Protein AF-A0A3S1I0C9-F1 (afdb_monomer_lite)

Structure (mmCIF, N/CA/C/O backbone):
data_AF-A0A3S1I0C9-F1
#
_entry.id   AF-A0A3S1I0C9-F1
#
loop_
_atom_site.group_PDB
_atom_site.id
_atom_site.type_symbol
_atom_site.label_atom_id
_atom_site.label_alt_id
_atom_site.label_comp_id
_atom_site.label_asym_id
_atom_site.label_entity_id
_atom_site.label_seq_id
_atom_site.pdbx_PDB_ins_code
_atom_site.Cartn_x
_atom_site.Cartn_y
_atom_site.Cartn_z
_atom_site.occupancy
_atom_site.B_iso_or_equiv
_atom_site.auth_seq_id
_atom_site.auth_comp_id
_atom_site.auth_asym_id
_atom_site.auth_atom_id
_atom_site.pdbx_PDB_model_num
ATOM 1 N N . MET A 1 1 ? 18.398 -8.445 1.466 1.00 53.34 1 MET A N 1
ATOM 2 C CA . MET A 1 1 ? 17.526 -7.888 0.408 1.00 53.34 1 MET A CA 1
ATOM 3 C C . MET A 1 1 ? 17.935 -6.442 0.191 1.00 53.34 1 MET A C 1
ATOM 5 O O . MET A 1 1 ? 17.786 -5.661 1.118 1.00 53.34 1 MET A O 1
ATOM 9 N N . ALA A 1 2 ? 18.519 -6.105 -0.960 1.00 63.59 2 ALA A N 1
ATOM 10 C CA . ALA A 1 2 ? 18.854 -4.725 -1.315 1.00 63.59 2 ALA A CA 1
ATOM 11 C C . ALA A 1 2 ? 17.834 -4.227 -2.345 1.00 63.59 2 ALA A C 1
ATOM 13 O O . ALA A 1 2 ? 17.536 -4.941 -3.302 1.00 63.59 2 ALA A O 1
ATOM 14 N N . ALA A 1 3 ? 17.272 -3.038 -2.137 1.00 70.12 3 ALA A N 1
ATOM 15 C CA . ALA A 1 3 ? 16.391 -2.420 -3.119 1.00 70.12 3 ALA A CA 1
ATOM 16 C C . ALA A 1 3 ? 17.238 -1.865 -4.275 1.00 70.12 3 ALA A C 1
ATOM 18 O O . ALA A 1 3 ? 18.099 -1.016 -4.057 1.00 70.12 3 ALA A O 1
ATOM 19 N N . ASN A 1 4 ? 17.005 -2.355 -5.495 1.00 89.19 4 ASN A N 1
ATOM 20 C CA . ASN A 1 4 ? 17.645 -1.848 -6.707 1.00 89.19 4 ASN A CA 1
ATOM 21 C C . ASN A 1 4 ? 16.718 -0.833 -7.389 1.00 89.19 4 ASN A C 1
ATOM 23 O O . ASN A 1 4 ? 15.654 -1.203 -7.893 1.00 89.19 4 ASN A O 1
ATOM 27 N N . GLY A 1 5 ? 17.135 0.434 -7.420 1.00 89.62 5 GLY A N 1
ATOM 28 C CA . GLY A 1 5 ? 16.371 1.516 -8.042 1.00 89.62 5 GLY A CA 1
ATOM 29 C C . GLY A 1 5 ? 16.073 1.269 -9.521 1.00 89.62 5 GLY A C 1
ATOM 30 O O . GLY A 1 5 ? 14.947 1.487 -9.951 1.00 89.62 5 GLY A O 1
ATOM 31 N N . GLU A 1 6 ? 17.018 0.715 -10.285 1.00 91.81 6 GLU A N 1
ATOM 32 C CA . GLU A 1 6 ? 16.812 0.445 -11.715 1.00 91.81 6 GLU A CA 1
ATOM 33 C C . GLU A 1 6 ? 15.729 -0.609 -11.962 1.00 91.81 6 GLU A C 1
ATOM 35 O O . GLU A 1 6 ? 14.954 -0.507 -12.914 1.00 91.81 6 GLU A O 1
ATOM 40 N N . GLN A 1 7 ? 15.653 -1.630 -11.103 1.00 91.81 7 GLN A N 1
ATOM 41 C CA . GLN A 1 7 ? 14.591 -2.631 -11.195 1.00 91.81 7 GLN A CA 1
ATOM 42 C C . GLN A 1 7 ? 13.227 -2.022 -10.877 1.00 91.81 7 GLN A C 1
ATOM 44 O O . GLN A 1 7 ? 12.255 -2.331 -11.564 1.00 91.81 7 GLN A O 1
ATOM 49 N N . LEU A 1 8 ? 13.151 -1.140 -9.877 1.00 92.38 8 LEU A N 1
ATOM 50 C CA . LEU A 1 8 ? 11.911 -0.444 -9.539 1.00 92.38 8 LEU A CA 1
ATOM 51 C C . LEU A 1 8 ? 11.453 0.472 -10.679 1.00 92.38 8 LEU A C 1
ATOM 53 O O . LEU A 1 8 ? 10.268 0.462 -11.004 1.00 92.38 8 LEU A O 1
ATOM 57 N N . THR A 1 9 ? 12.375 1.175 -11.342 1.00 94.56 9 THR A N 1
ATOM 58 C CA . THR A 1 9 ? 12.063 1.997 -12.523 1.00 94.56 9 THR A CA 1
ATOM 59 C C . THR A 1 9 ? 11.482 1.158 -13.658 1.00 94.56 9 THR A C 1
ATOM 61 O O . THR A 1 9 ? 10.454 1.521 -14.222 1.00 94.56 9 THR A O 1
ATOM 64 N N . LYS A 1 10 ? 12.076 -0.005 -13.963 1.00 94.25 10 LYS A N 1
ATOM 65 C CA . LYS A 1 10 ? 11.543 -0.911 -14.998 1.00 94.25 10 LYS A CA 1
ATOM 66 C C . LYS A 1 10 ? 10.133 -1.399 -14.663 1.00 94.25 10 LYS A C 1
ATOM 68 O O . LYS A 1 10 ? 9.274 -1.434 -15.536 1.00 94.25 10 LYS A O 1
ATOM 73 N N . ILE A 1 11 ? 9.885 -1.755 -13.401 1.00 93.00 11 ILE A N 1
ATOM 74 C CA . ILE A 1 11 ? 8.557 -2.179 -12.937 1.00 93.00 11 ILE A CA 1
ATOM 75 C C . ILE A 1 11 ? 7.547 -1.030 -13.052 1.00 93.00 11 ILE A C 1
ATOM 77 O O . ILE A 1 11 ? 6.420 -1.267 -13.478 1.00 93.00 11 ILE A O 1
ATOM 81 N N . ALA A 1 12 ? 7.941 0.201 -12.713 1.00 93.25 12 ALA A N 1
ATOM 82 C CA . ALA A 1 12 ? 7.083 1.377 -12.840 1.00 93.25 12 ALA A CA 1
ATOM 83 C C . ALA A 1 12 ? 6.630 1.593 -14.291 1.00 93.25 12 ALA A C 1
ATOM 85 O O . ALA A 1 12 ? 5.430 1.708 -14.528 1.00 93.25 12 ALA A O 1
ATOM 86 N N . SER A 1 13 ? 7.547 1.526 -15.263 1.00 95.75 13 SER A N 1
ATOM 87 C CA . SER A 1 13 ? 7.195 1.676 -16.682 1.00 95.75 13 SER A CA 1
ATOM 88 C C . SER A 1 13 ? 6.183 0.628 -17.156 1.00 95.75 13 SER A C 1
ATOM 90 O O . SER A 1 13 ? 5.254 0.961 -17.881 1.00 95.75 13 SER A O 1
ATOM 92 N N . LEU A 1 14 ? 6.303 -0.625 -16.704 1.00 95.75 14 LEU A N 1
ATOM 93 C CA . LEU A 1 14 ? 5.340 -1.684 -17.042 1.00 95.75 14 LEU A CA 1
ATOM 94 C C . LEU A 1 14 ? 3.953 -1.453 -16.418 1.00 95.75 14 LEU A C 1
ATOM 96 O O . LEU A 1 14 ? 2.939 -1.894 -16.960 1.00 95.75 14 LEU A O 1
ATOM 100 N N . ILE A 1 15 ? 3.894 -0.783 -15.264 1.00 94.62 15 ILE A N 1
ATOM 101 C CA . ILE A 1 15 ? 2.629 -0.382 -14.637 1.00 94.62 15 ILE A CA 1
ATOM 102 C C . ILE A 1 15 ? 2.001 0.783 -15.411 1.00 94.62 15 ILE A C 1
ATOM 104 O O . ILE A 1 15 ?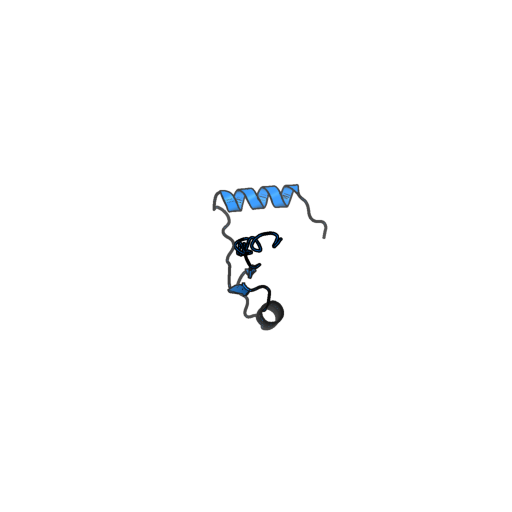 0.795 0.776 -15.652 1.00 94.62 15 ILE A O 1
ATOM 108 N N . GLU A 1 16 ? 2.809 1.755 -15.838 1.00 94.31 16 GLU A N 1
ATOM 109 C CA . GLU A 1 16 ? 2.373 2.922 -16.616 1.00 94.31 16 GLU A CA 1
ATOM 110 C C . GLU A 1 16 ? 1.827 2.537 -17.998 1.00 94.31 16 GLU A C 1
ATOM 112 O O . GLU A 1 16 ? 0.804 3.081 -18.418 1.00 94.31 16 GLU A O 1
ATOM 117 N N . THR A 1 17 ? 2.444 1.565 -18.685 1.00 96.44 17 THR A N 1
ATOM 118 C CA . THR A 1 17 ? 1.929 1.034 -19.964 1.00 96.44 17 THR A CA 1
ATOM 119 C C . THR A 1 17 ? 0.706 0.129 -19.787 1.00 96.44 17 THR A C 1
ATOM 121 O O . THR A 1 17 ? 0.048 -0.234 -20.763 1.00 96.44 17 THR A O 1
ATOM 124 N N . GLY A 1 18 ? 0.364 -0.230 -18.546 1.00 92.81 18 GLY A N 1
ATOM 125 C CA . GLY A 1 18 ? -0.766 -1.095 -18.219 1.00 92.81 18 GLY A CA 1
ATOM 126 C C . GLY A 1 18 ? -0.535 -2.582 -18.504 1.00 92.81 18 GLY A C 1
ATOM 127 O O . GLY A 1 18 ? -1.494 -3.356 -18.384 1.00 92.81 18 GLY A O 1
ATOM 128 N N . GLU A 1 19 ? 0.698 -2.975 -18.851 1.00 95.88 19 GLU A N 1
ATOM 129 C CA . GLU A 1 19 ? 1.141 -4.368 -19.016 1.00 95.8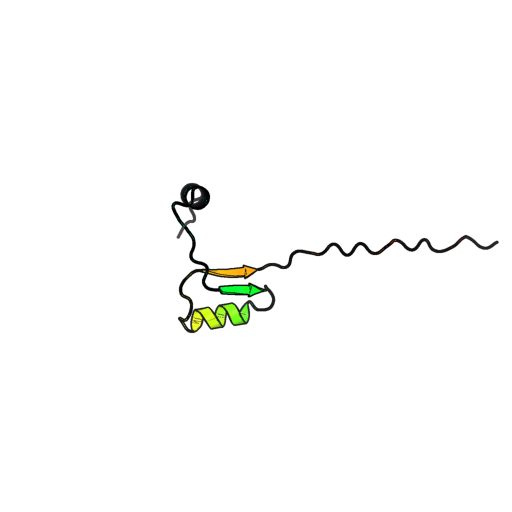8 19 GLU A CA 1
ATOM 130 C C . GLU A 1 19 ? 1.117 -5.128 -17.686 1.00 95.88 19 GLU A C 1
ATOM 132 O O . GLU A 1 19 ? 0.719 -6.293 -17.632 1.00 95.88 19 GLU A O 1
ATOM 137 N N . ILE A 1 20 ? 1.480 -4.454 -16.592 1.00 93.19 20 ILE A N 1
ATOM 138 C CA . ILE A 1 20 ? 1.322 -4.958 -15.227 1.00 93.19 20 ILE A CA 1
ATOM 139 C C . ILE A 1 20 ? 0.240 -4.144 -14.529 1.00 93.19 20 ILE A C 1
ATOM 141 O O . ILE A 1 20 ? 0.315 -2.923 -14.434 1.00 93.19 20 ILE A O 1
ATOM 145 N N . ARG A 1 21 ? -0.760 -4.828 -13.968 1.00 92.25 21 ARG A N 1
ATOM 146 C CA . ARG A 1 21 ? -1.828 -4.184 -13.196 1.00 92.25 21 ARG A CA 1
ATOM 147 C C . ARG A 1 21 ? -1.775 -4.649 -11.746 1.00 92.25 21 ARG A C 1
ATOM 149 O O . ARG A 1 21 ? -1.989 -5.837 -11.493 1.00 92.25 21 ARG A O 1
ATOM 156 N N . PRO A 1 22 ? -1.489 -3.759 -10.780 1.00 90.62 22 PRO A N 1
ATOM 157 C CA . PRO A 1 22 ? -1.540 -4.133 -9.378 1.00 90.62 22 PRO A CA 1
ATOM 158 C C . PRO A 1 22 ? -2.981 -4.471 -8.988 1.00 90.62 22 PRO A C 1
ATOM 160 O O . PRO A 1 22 ? -3.906 -3.698 -9.228 1.00 90.62 22 PRO A O 1
ATOM 163 N N . VAL A 1 23 ? -3.167 -5.626 -8.354 1.00 93.75 23 VAL A N 1
ATOM 164 C CA . VAL A 1 23 ? -4.459 -6.015 -7.786 1.00 93.75 23 VAL A CA 1
ATOM 165 C C . VAL A 1 23 ? -4.559 -5.410 -6.392 1.00 93.75 23 VAL A C 1
ATOM 167 O O . VAL A 1 23 ? -3.857 -5.835 -5.470 1.00 93.75 23 VAL A O 1
ATOM 170 N N . ILE A 1 24 ? -5.400 -4.386 -6.254 1.00 93.12 24 ILE A N 1
ATOM 171 C CA . ILE A 1 24 ? -5.743 -3.794 -4.961 1.00 93.12 24 ILE A CA 1
ATOM 172 C C . ILE A 1 24 ? -6.913 -4.584 -4.397 1.00 93.12 24 ILE A C 1
ATOM 174 O O . ILE A 1 24 ? -7.961 -4.680 -5.028 1.00 93.12 24 ILE A O 1
ATOM 178 N N . ASP A 1 25 ? -6.719 -5.134 -3.209 1.00 93.75 25 ASP A N 1
ATOM 179 C CA . ASP A 1 25 ? -7.749 -5.904 -2.522 1.00 93.75 25 ASP A CA 1
ATOM 180 C C . ASP A 1 25 ? -8.624 -4.988 -1.663 1.00 93.75 25 ASP A C 1
ATOM 182 O O . ASP A 1 25 ? -9.848 -4.948 -1.791 1.00 93.75 25 ASP A O 1
ATOM 186 N N . ARG A 1 26 ? -7.984 -4.166 -0.823 1.00 93.88 26 ARG A N 1
ATOM 187 C CA . ARG A 1 26 ? -8.695 -3.258 0.075 1.00 93.88 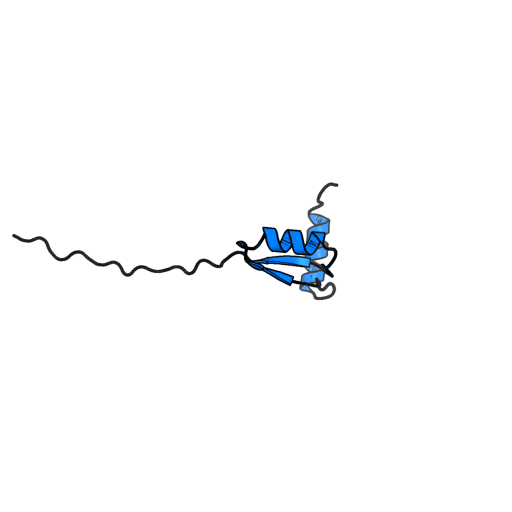26 ARG A CA 1
ATOM 188 C C . ARG A 1 26 ? -7.906 -1.988 0.347 1.00 93.88 26 ARG A C 1
ATOM 190 O O . ARG A 1 26 ? -6.676 -1.999 0.381 1.00 93.88 26 ARG A O 1
ATOM 197 N N . VAL A 1 27 ? -8.631 -0.895 0.560 1.00 94.62 27 VAL A N 1
ATOM 198 C CA . VAL A 1 27 ? -8.065 0.406 0.924 1.00 94.62 27 VAL A CA 1
ATOM 199 C C . VAL A 1 27 ? -8.596 0.802 2.295 1.00 94.62 27 VAL A C 1
ATOM 201 O O . VAL A 1 27 ? -9.810 0.816 2.490 1.00 94.62 27 VAL A O 1
ATOM 204 N N . PHE A 1 28 ? -7.699 1.139 3.216 1.00 94.94 28 PHE A N 1
ATOM 205 C CA . PHE A 1 28 ? -8.025 1.636 4.552 1.00 94.94 28 PHE A CA 1
ATOM 206 C C . PHE A 1 28 ? -7.555 3.088 4.690 1.00 94.94 28 PHE A C 1
ATOM 208 O O . PHE A 1 28 ? -6.523 3.439 4.119 1.00 94.94 28 PHE A O 1
ATOM 215 N N . PRO A 1 29 ? -8.276 3.956 5.409 1.00 95.25 29 PRO A N 1
ATOM 216 C CA . PRO A 1 29 ? -7.747 5.253 5.813 1.00 95.25 29 PRO A CA 1
ATOM 217 C C . PRO A 1 29 ? -6.591 5.073 6.818 1.00 95.25 29 PRO A C 1
ATOM 219 O O . PRO A 1 29 ? -6.476 4.027 7.462 1.00 95.25 29 PRO A O 1
ATOM 222 N N . LEU A 1 30 ? -5.718 6.078 6.942 1.00 94.44 30 LEU A N 1
ATOM 223 C CA . LEU A 1 30 ? -4.537 6.029 7.819 1.00 94.44 30 LEU A CA 1
ATOM 224 C C . LEU A 1 30 ? -4.893 5.692 9.274 1.00 94.44 30 LEU A C 1
ATOM 226 O O . LEU A 1 30 ? -4.187 4.923 9.928 1.00 94.44 30 LEU A O 1
ATOM 230 N N . GLU A 1 31 ? -6.019 6.206 9.758 1.00 95.06 31 GLU A N 1
ATOM 231 C CA . GLU A 1 31 ? -6.526 5.996 11.115 1.00 95.06 31 GLU A CA 1
ATOM 232 C C . GLU A 1 31 ? -6.850 4.517 11.395 1.00 95.06 31 GLU A C 1
ATOM 234 O O . GLU A 1 31 ? -6.820 4.084 12.543 1.00 95.06 31 GLU A O 1
ATOM 239 N N . GLN A 1 32 ? -7.094 3.721 10.348 1.00 96.31 32 GLN A N 1
ATOM 240 C CA . GLN A 1 32 ? -7.442 2.298 10.421 1.00 96.31 32 GLN A CA 1
ATOM 241 C C . GLN A 1 32 ? -6.254 1.368 10.123 1.00 96.31 32 GLN A C 1
ATOM 243 O O . GLN A 1 32 ? -6.433 0.205 9.757 1.00 96.31 32 GLN A O 1
ATOM 248 N N . THR A 1 33 ? -5.016 1.840 10.290 1.00 95.19 33 THR A N 1
ATOM 249 C CA . THR A 1 33 ? -3.816 1.027 10.015 1.00 95.19 33 THR A CA 1
ATOM 250 C C . THR A 1 33 ? -3.786 -0.279 10.825 1.00 95.19 33 THR A C 1
ATOM 252 O O . THR A 1 33 ? -3.441 -1.327 10.282 1.00 95.19 33 THR A O 1
ATOM 255 N N . ASN A 1 34 ? -4.212 -0.261 12.093 1.00 96.44 34 ASN A N 1
ATOM 256 C CA . ASN A 1 34 ? -4.270 -1.474 12.920 1.00 96.44 34 ASN A CA 1
ATOM 257 C C . ASN A 1 34 ? -5.255 -2.514 12.360 1.00 96.44 34 ASN A C 1
ATOM 259 O O . ASN A 1 34 ? -4.969 -3.709 12.344 1.00 96.44 34 ASN A O 1
ATOM 263 N N . GLU A 1 35 ? -6.402 -2.062 11.855 1.00 95.44 35 GLU A N 1
ATOM 264 C CA . GLU A 1 35 ? -7.419 -2.927 11.249 1.00 95.44 35 GLU A CA 1
ATOM 265 C C . GLU A 1 35 ? -6.939 -3.496 9.910 1.00 95.44 35 GLU A C 1
ATOM 267 O O . GLU A 1 35 ? -7.203 -4.659 9.598 1.00 95.44 35 GLU A O 1
ATOM 272 N N . ALA A 1 36 ? -6.185 -2.705 9.141 1.00 94.94 36 ALA A N 1
ATOM 273 C CA . ALA A 1 36 ? -5.536 -3.158 7.918 1.00 94.94 36 ALA A CA 1
ATOM 274 C C . ALA A 1 36 ? -4.511 -4.271 8.194 1.00 94.94 36 ALA A C 1
ATOM 276 O O . ALA A 1 36 ? -4.482 -5.267 7.469 1.00 94.94 36 ALA A O 1
ATOM 277 N N . LEU A 1 37 ? -3.709 -4.139 9.257 1.00 95.12 37 LEU A N 1
ATOM 278 C CA . LEU A 1 37 ? -2.759 -5.173 9.681 1.00 95.12 37 LEU A CA 1
ATOM 279 C C . LEU A 1 37 ? -3.482 -6.446 10.130 1.00 95.12 37 LEU A C 1
ATOM 281 O O . LEU A 1 37 ? -3.198 -7.518 9.598 1.00 95.12 37 LEU A O 1
ATOM 285 N N . ALA A 1 38 ? -4.484 -6.325 11.003 1.00 95.25 38 ALA A N 1
ATOM 286 C CA . ALA A 1 38 ? -5.288 -7.466 11.443 1.00 95.25 38 ALA A CA 1
ATOM 287 C C . ALA A 1 38 ? -5.969 -8.189 10.262 1.00 95.25 38 ALA A C 1
ATOM 289 O O . ALA A 1 38 ? -6.082 -9.415 10.249 1.00 95.25 38 ALA A O 1
ATOM 290 N N . TYR A 1 39 ? -6.407 -7.447 9.238 1.00 93.88 39 TYR A N 1
ATOM 291 C CA . TYR A 1 39 ? -6.973 -8.017 8.013 1.00 93.88 39 TYR A CA 1
ATOM 292 C C . TYR A 1 39 ? -5.958 -8.868 7.228 1.00 93.88 39 TYR A C 1
ATOM 294 O O . TYR A 1 39 ? -6.317 -9.932 6.714 1.00 93.88 39 TYR A O 1
ATOM 302 N N . ILE A 1 40 ? -4.698 -8.426 7.157 1.00 92.69 40 ILE A N 1
ATOM 303 C CA . ILE A 1 40 ? -3.604 -9.170 6.514 1.00 92.69 40 ILE A CA 1
ATOM 304 C C . ILE A 1 40 ? -3.252 -10.418 7.329 1.00 92.69 40 ILE A C 1
ATOM 306 O O . ILE A 1 40 ? -3.138 -11.502 6.757 1.00 92.69 40 ILE A O 1
ATOM 310 N N . GLU A 1 41 ? -3.127 -10.287 8.651 1.00 91.88 41 GLU A N 1
ATOM 311 C CA . GLU A 1 41 ? -2.776 -11.389 9.560 1.00 91.88 41 GLU A CA 1
ATOM 312 C C . GLU A 1 41 ? -3.780 -12.545 9.511 1.00 91.88 41 GLU A C 1
ATOM 314 O O . GLU A 1 41 ? -3.405 -13.709 9.628 1.00 91.88 41 GLU A O 1
ATOM 319 N N . GLN A 1 42 ? -5.057 -12.251 9.259 1.00 90.25 42 GLN A N 1
ATOM 320 C CA . GLN A 1 42 ? -6.101 -13.265 9.086 1.00 90.25 42 GLN A CA 1
ATOM 321 C C . GLN A 1 42 ? -5.983 -14.057 7.768 1.00 90.25 42 GLN A C 1
ATOM 323 O O . GLN A 1 42 ? -6.844 -14.891 7.484 1.00 90.25 42 GLN A O 1
ATOM 328 N N . GLY A 1 43 ? -4.982 -13.774 6.925 1.00 84.81 43 GLY A N 1
ATOM 329 C CA . GLY A 1 43 ? -4.788 -14.426 5.626 1.00 84.81 43 GLY A CA 1
ATOM 330 C C . GLY A 1 43 ? -5.885 -14.104 4.606 1.00 84.81 43 GLY A C 1
ATOM 331 O O . GLY A 1 43 ? -6.035 -14.808 3.609 1.00 84.81 43 GLY A O 1
ATOM 332 N N . ARG A 1 44 ? -6.683 -13.058 4.855 1.00 79.81 44 ARG A N 1
ATOM 333 C CA . ARG A 1 44 ? -7.811 -12.672 3.991 1.00 79.81 44 ARG A CA 1
ATOM 334 C C . ARG A 1 44 ? -7.380 -11.854 2.780 1.00 79.81 44 ARG A C 1
ATOM 336 O O . ARG A 1 44 ? -8.156 -11.755 1.834 1.00 79.81 44 ARG A O 1
ATOM 343 N N . ALA A 1 45 ? -6.171 -11.296 2.817 1.00 83.75 45 ALA A N 1
ATOM 344 C CA . ALA A 1 45 ? -5.680 -10.402 1.787 1.00 83.75 45 ALA A CA 1
ATOM 345 C C . ALA A 1 45 ? -5.378 -11.149 0.473 1.00 83.75 45 ALA A C 1
ATOM 347 O O . ALA A 1 45 ? -4.482 -11.993 0.422 1.00 83.75 45 ALA A O 1
ATOM 348 N N . LYS A 1 46 ? -6.090 -10.813 -0.608 1.00 84.06 46 LYS A N 1
ATOM 349 C CA . LYS A 1 46 ? -5.902 -11.368 -1.966 1.00 84.06 46 LYS A CA 1
ATOM 350 C C . LYS A 1 46 ? -5.304 -10.339 -2.928 1.00 84.06 46 LYS A C 1
ATOM 352 O O . LYS A 1 46 ? -5.762 -10.171 -4.056 1.00 84.06 46 LYS A O 1
ATOM 357 N N . GLY A 1 47 ? -4.273 -9.631 -2.480 1.00 90.06 47 GLY A N 1
ATOM 358 C CA . GLY A 1 47 ? -3.623 -8.584 -3.261 1.00 90.06 47 GLY A CA 1
ATOM 359 C C . GLY A 1 47 ? -2.911 -7.574 -2.376 1.00 90.06 47 GLY A C 1
ATOM 360 O O . GLY A 1 47 ? -2.444 -7.894 -1.282 1.00 90.06 47 GLY A O 1
ATOM 361 N N . LYS A 1 48 ? -2.807 -6.338 -2.863 1.00 93.06 48 LYS A N 1
ATOM 362 C CA . LYS A 1 48 ? -2.238 -5.227 -2.101 1.00 93.06 48 LYS A CA 1
ATOM 363 C C . LYS A 1 48 ? -3.313 -4.589 -1.227 1.00 93.06 48 LYS A C 1
ATOM 365 O O . LYS A 1 48 ? -4.363 -4.185 -1.726 1.00 93.06 48 LYS A O 1
ATOM 370 N N . VAL A 1 49 ? -3.015 -4.466 0.063 1.00 95.50 49 VAL A N 1
ATOM 371 C CA . VAL A 1 49 ? -3.758 -3.608 0.988 1.00 95.50 49 VAL A CA 1
ATOM 372 C C . VAL A 1 49 ? -3.099 -2.234 0.976 1.00 95.50 49 VAL A C 1
ATOM 374 O O . VAL A 1 49 ? -1.884 -2.130 1.144 1.00 95.50 49 VAL A O 1
ATOM 377 N N . VAL A 1 50 ? -3.882 -1.189 0.729 1.00 95.44 50 VAL A N 1
ATOM 378 C CA . VAL A 1 50 ? -3.387 0.186 0.578 1.00 95.44 50 VAL A CA 1
ATOM 379 C C . VAL A 1 50 ? -3.873 1.036 1.743 1.00 95.44 50 VAL A C 1
ATOM 381 O O . VAL A 1 50 ? -5.054 1.004 2.082 1.00 95.44 50 VAL A O 1
ATOM 384 N N . ILE A 1 51 ? -2.977 1.838 2.317 1.00 96.00 51 ILE A N 1
ATOM 385 C CA . ILE A 1 51 ? -3.344 2.883 3.272 1.00 96.00 51 ILE A CA 1
ATOM 386 C C . ILE A 1 51 ? -3.488 4.210 2.529 1.00 96.00 51 ILE A C 1
ATOM 388 O O . ILE A 1 51 ? -2.558 4.674 1.868 1.00 96.00 51 ILE A O 1
ATOM 392 N N . ARG A 1 52 ? -4.665 4.825 2.628 1.00 94.38 52 ARG A N 1
ATOM 393 C CA .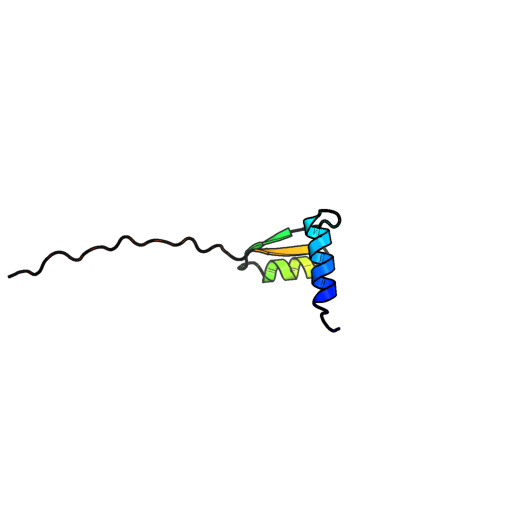 ARG A 1 52 ? -4.957 6.145 2.078 1.00 94.38 52 ARG A CA 1
ATOM 394 C C . ARG A 1 52 ? -4.602 7.205 3.110 1.00 94.38 52 ARG A C 1
ATOM 396 O O . ARG A 1 52 ? -5.218 7.281 4.168 1.00 94.38 52 ARG A O 1
ATOM 403 N N . LEU A 1 53 ? -3.652 8.058 2.753 1.00 91.50 53 LEU A N 1
ATOM 404 C CA . LEU A 1 53 ? -3.363 9.275 3.500 1.00 91.50 53 LEU A CA 1
ATOM 405 C C . LEU A 1 53 ? -4.448 10.316 3.204 1.00 91.50 53 LEU A C 1
ATOM 407 O O . LEU A 1 53 ? -4.898 10.442 2.060 1.00 91.50 53 LEU A O 1
ATOM 411 N N . ALA A 1 54 ? -4.889 11.040 4.231 1.00 83.12 54 ALA A N 1
ATOM 412 C CA . ALA A 1 54 ? -5.850 12.120 4.059 1.00 83.12 54 ALA A CA 1
ATOM 413 C C . ALA A 1 54 ? -5.271 13.202 3.134 1.00 83.12 54 ALA A C 1
ATOM 415 O O . ALA A 1 54 ? -4.115 13.604 3.271 1.00 83.12 54 ALA A O 1
ATOM 416 N N . MET A 1 55 ? -6.086 13.698 2.201 1.00 72.75 55 MET A N 1
ATOM 417 C CA . MET A 1 55 ? -5.767 14.934 1.494 1.00 72.75 55 MET A CA 1
ATOM 418 C C . MET A 1 55 ? -6.193 16.100 2.385 1.00 72.75 55 MET A C 1
ATOM 420 O O . MET A 1 55 ? -7.366 16.204 2.742 1.00 72.75 55 MET A O 1
ATOM 424 N N . LEU A 1 56 ? -5.240 16.954 2.768 1.00 65.06 56 LEU A N 1
ATOM 425 C CA . LEU A 1 56 ? -5.518 18.183 3.510 1.00 65.06 56 LEU A CA 1
ATOM 426 C C . LEU A 1 56 ? -6.518 19.031 2.715 1.00 65.06 56 LEU A C 1
ATOM 428 O O . LEU A 1 56 ? -6.199 19.522 1.634 1.00 65.06 56 LEU A O 1
ATOM 432 N N . GLN A 1 57 ? -7.715 19.239 3.262 1.00 53.44 57 GLN A N 1
ATOM 433 C CA . GLN A 1 57 ? -8.543 20.354 2.826 1.00 53.44 57 GLN A CA 1
ATOM 434 C C . GLN A 1 57 ? -7.943 21.611 3.446 1.00 53.44 57 GLN A C 1
ATOM 436 O O . GLN A 1 57 ? -7.966 21.777 4.667 1.00 53.44 57 GLN A O 1
ATOM 441 N N . ALA A 1 58 ? -7.369 22.484 2.617 1.00 58.38 58 ALA A N 1
ATOM 442 C CA . ALA A 1 58 ? -6.970 23.809 3.062 1.00 58.38 58 ALA A CA 1
ATOM 443 C C . ALA A 1 58 ? -8.231 24.547 3.533 1.00 58.38 58 ALA A C 1
ATOM 445 O O . ALA A 1 58 ? -8.988 25.093 2.732 1.00 58.38 58 ALA A O 1
ATOM 446 N N . THR A 1 59 ? -8.488 24.530 4.840 1.00 60.53 59 THR A N 1
ATOM 447 C CA . THR A 1 59 ? -9.538 25.353 5.436 1.00 60.53 59 THR A CA 1
ATOM 448 C C . THR A 1 59 ? -9.006 26.777 5.460 1.00 60.53 59 THR A C 1
ATOM 450 O O . THR A 1 59 ? -8.303 27.175 6.390 1.00 60.53 59 THR A O 1
ATOM 453 N N . ILE A 1 60 ? -9.292 27.539 4.405 1.00 68.69 60 ILE A N 1
ATOM 454 C CA . ILE A 1 60 ? -9.017 28.974 4.366 1.00 68.69 60 ILE A CA 1
ATOM 455 C C . ILE A 1 60 ? -9.951 29.626 5.391 1.00 68.69 60 ILE A C 1
ATOM 457 O O . ILE A 1 60 ? -11.135 29.819 5.128 1.00 68.69 60 ILE A O 1
ATOM 461 N N . HIS A 1 61 ? -9.435 29.934 6.583 1.00 65.12 61 HIS A N 1
ATOM 462 C CA . HIS A 1 61 ? -10.150 30.790 7.525 1.00 65.12 61 H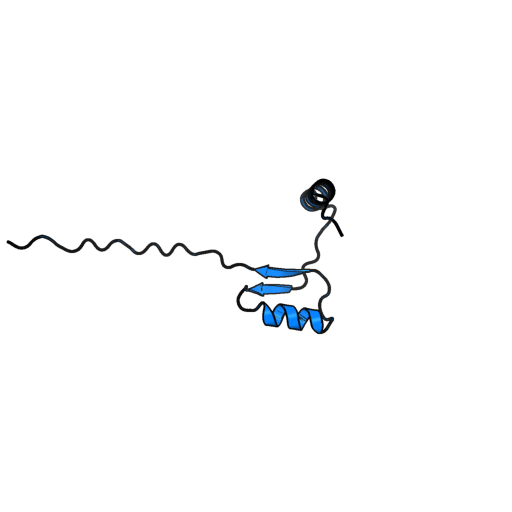IS A CA 1
ATOM 463 C C . HIS A 1 61 ? -10.194 32.210 6.943 1.00 65.12 61 HIS A C 1
ATOM 465 O O . HIS A 1 61 ? -9.129 32.781 6.694 1.00 65.12 61 HIS A O 1
ATOM 471 N N . PRO A 1 62 ? -11.381 32.804 6.716 1.00 66.62 62 PRO A N 1
ATOM 472 C CA . PRO A 1 62 ? -11.457 34.190 6.285 1.00 66.62 62 PRO A CA 1
ATOM 473 C C . PRO A 1 62 ? -10.847 35.081 7.370 1.00 66.62 62 PRO A C 1
ATOM 475 O O . PRO A 1 62 ? -11.263 35.049 8.531 1.00 66.62 62 PRO A O 1
ATOM 478 N N . PHE A 1 63 ? -9.843 35.868 6.983 1.00 68.38 63 PHE A N 1
ATOM 479 C CA . PHE A 1 63 ? -9.252 36.907 7.816 1.00 68.38 63 PHE A CA 1
ATOM 480 C C . PHE A 1 63 ? -10.368 37.843 8.301 1.00 68.38 63 PHE A C 1
ATOM 482 O O . PHE A 1 63 ? -11.023 38.496 7.489 1.00 68.38 63 PHE A O 1
ATOM 489 N N . ARG A 1 64 ? -10.615 37.889 9.617 1.00 68.69 64 ARG A N 1
ATOM 490 C CA . ARG A 1 64 ? -11.453 38.921 10.239 1.00 68.69 64 ARG A CA 1
ATOM 491 C C . ARG A 1 64 ? -10.560 40.123 10.550 1.00 68.69 64 ARG A C 1
ATOM 493 O O . ARG A 1 64 ? -9.833 40.055 11.541 1.00 68.69 64 ARG A O 1
ATOM 500 N N . PRO A 1 65 ? -10.589 41.212 9.763 1.00 62.59 65 PRO A N 1
ATOM 501 C CA . PRO A 1 65 ? -9.963 42.451 10.196 1.00 62.59 65 PRO A CA 1
ATOM 502 C C . PRO A 1 65 ? -10.682 42.936 11.461 1.00 62.59 65 PRO A C 1
ATOM 504 O O . PRO A 1 65 ? -11.888 43.191 11.444 1.00 62.59 65 PRO A O 1
ATOM 507 N N . SER A 1 66 ? -9.955 43.018 12.575 1.00 70.62 66 SER A N 1
ATOM 508 C CA . SER A 1 66 ? -10.439 43.662 13.795 1.00 70.62 66 SER A CA 1
ATOM 509 C C . SER A 1 66 ? -10.695 45.139 13.501 1.00 70.62 66 SER A C 1
ATOM 511 O O . SER A 1 66 ? -9.810 45.843 13.015 1.00 70.62 66 SER A O 1
ATOM 513 N N . ALA A 1 67 ? -11.922 45.585 13.757 1.00 65.75 67 ALA A N 1
ATOM 514 C CA . ALA A 1 67 ? -12.357 46.953 13.540 1.00 65.75 67 ALA A CA 1
ATOM 515 C C . ALA A 1 67 ? -11.500 47.968 14.324 1.00 65.75 67 ALA A C 1
ATOM 517 O O . ALA A 1 67 ? -11.284 47.804 15.517 1.00 65.75 67 ALA A O 1
ATOM 518 N N . GLN A 1 68 ? -11.044 48.968 13.563 1.00 60.94 68 GLN A N 1
ATOM 519 C CA . GLN A 1 68 ? -10.738 50.383 13.827 1.00 60.94 68 GLN A CA 1
ATOM 520 C C . GLN A 1 68 ? -10.137 50.825 15.184 1.00 60.94 68 GLN A C 1
ATOM 522 O O . GLN A 1 68 ? -10.678 50.508 16.239 1.00 60.94 68 GLN A O 1
ATOM 527 N N . PRO A 1 69 ? -9.079 51.669 15.161 1.00 61.19 69 PRO A N 1
ATOM 528 C CA . PRO A 1 69 ? -8.593 52.356 16.352 1.00 61.19 69 PRO A CA 1
ATOM 529 C C . PRO A 1 69 ? -9.630 53.383 16.823 1.00 61.19 69 PRO A C 1
ATOM 531 O O . PRO A 1 69 ? -10.002 54.298 16.089 1.00 61.19 69 PRO A O 1
ATOM 534 N N . THR A 1 70 ? -10.104 53.215 18.051 1.00 67.50 70 THR A N 1
ATOM 535 C CA . THR A 1 70 ? -10.9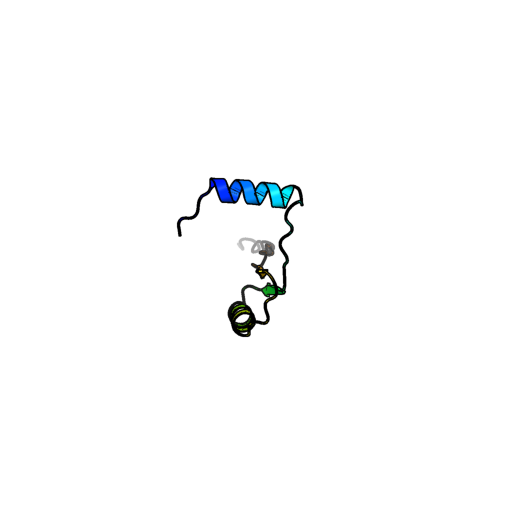21 54.210 18.742 1.00 67.50 70 THR A CA 1
ATOM 536 C C . THR A 1 70 ? -10.014 55.313 19.281 1.00 67.50 70 THR A C 1
ATOM 538 O O . THR A 1 70 ? -9.168 55.004 20.113 1.00 67.50 70 THR A O 1
ATOM 541 N N . GLY A 1 71 ? -10.265 56.559 18.862 1.00 55.22 71 GLY A N 1
ATOM 542 C CA . GLY A 1 71 ? -9.970 57.784 19.626 1.00 55.22 71 GLY A CA 1
ATOM 543 C C . GLY A 1 71 ? -8.519 58.231 19.694 1.00 55.22 71 GLY A C 1
ATOM 544 O O . GLY A 1 71 ? -7.747 57.604 20.445 1.00 55.22 71 GLY A O 1
#

Radius of gyration: 22.62 Å; chains: 1; bounding box: 31×72×40 Å

Sequence (71 aa):
MAANGEQLTKIASLIETGEIRPVIDRVFPLEQTNEALAYIEQGRAKGKVVIRLAMLQATIHPFRPSAQPTG

pLDDT: mean 84.62, std 13.64, range [53.34, 96.44]

Secondary structure (DSSP, 8-state):
----HHHHHHHHHHHHTTSS---EEEEEEGGGHHHHHHHHHTT---SEEEEEPPP---------PPP----

Foldseek 3Di:
DDDDPVVVVVVVVCVVVVVDPFDEDEEAEPVCVVVLVVCVVVVVDPGDYHYDYDDDDPPPDPDDPDDDDDD